Protein AF-A0A1J9QIF3-F1 (afdb_monomer)

Organism: NCBI:txid236234

Secondary structure (DSSP, 8-state):
-----------EEEEEEEEEEPPPTT-TT-----S---HHHHTT---SSHHHHHHHHHHTT-EEPPPTTS-S-EEEEEEES--GGGSS------TT---TTSGGG-B---TTHHHH--TT-EEEEEEEEESTT---------------PPPPPSS----PPP-

Mean predicted aligned error: 12.28 Å

Structure (mmCIF, N/CA/C/O backbone):
data_AF-A0A1J9QIF3-F1
#
_entry.id   AF-A0A1J9QIF3-F1
#
loop_
_atom_site.group_PDB
_atom_site.id
_atom_site.type_symbol
_atom_site.label_atom_id
_atom_site.label_alt_id
_atom_site.label_comp_id
_atom_site.label_asym_id
_atom_site.label_entity_id
_atom_site.label_seq_id
_atom_site.pdbx_PDB_ins_code
_atom_site.Cartn_x
_atom_site.Cartn_y
_atom_site.Cartn_z
_atom_site.occupancy
_atom_site.B_iso_or_equiv
_atom_site.auth_seq_id
_atom_site.auth_comp_id
_atom_site.auth_asym_id
_atom_site.auth_atom_id
_atom_site.pdbx_PDB_model_num
ATOM 1 N N . MET A 1 1 ? 43.487 -8.369 -12.913 1.00 36.34 1 MET A N 1
ATOM 2 C CA . MET A 1 1 ? 42.213 -8.654 -12.223 1.00 36.34 1 MET A CA 1
ATOM 3 C C . MET A 1 1 ? 41.560 -7.336 -11.841 1.00 36.34 1 MET A C 1
ATOM 5 O O . MET A 1 1 ? 41.884 -6.765 -10.812 1.00 36.34 1 MET A O 1
ATOM 9 N N . ARG A 1 2 ? 40.724 -6.818 -12.739 1.00 33.75 2 ARG A N 1
ATOM 10 C CA . ARG A 1 2 ? 39.723 -5.777 -12.500 1.00 33.75 2 ARG A CA 1
ATOM 11 C C . ARG A 1 2 ? 38.673 -5.995 -13.577 1.00 33.75 2 ARG A C 1
ATOM 13 O O . ARG A 1 2 ? 38.975 -5.804 -14.749 1.00 33.75 2 ARG A O 1
ATOM 20 N N . VAL A 1 3 ? 37.496 -6.442 -13.175 1.00 29.44 3 VAL A N 1
ATOM 21 C CA . VAL A 1 3 ? 36.278 -6.229 -13.947 1.00 29.44 3 VAL A CA 1
ATOM 22 C C . VAL A 1 3 ? 35.467 -5.305 -13.058 1.00 29.44 3 VAL A C 1
ATOM 24 O O . VAL A 1 3 ? 34.980 -5.712 -12.009 1.00 29.44 3 VAL A O 1
ATOM 27 N N . ALA A 1 4 ? 35.488 -4.021 -13.398 1.00 32.94 4 ALA A N 1
ATOM 28 C CA . ALA A 1 4 ? 34.490 -3.095 -12.907 1.00 32.94 4 ALA A CA 1
ATOM 29 C C . ALA A 1 4 ? 33.252 -3.357 -13.765 1.00 32.94 4 ALA A C 1
ATOM 31 O O . ALA A 1 4 ? 33.202 -2.927 -14.915 1.00 32.94 4 ALA A O 1
ATOM 32 N N . GLU A 1 5 ? 32.300 -4.120 -13.240 1.00 36.09 5 GLU A N 1
ATOM 33 C CA . GLU A 1 5 ? 30.956 -4.148 -13.805 1.00 36.09 5 GLU A CA 1
ATOM 34 C C . GLU A 1 5 ? 30.254 -2.874 -13.337 1.00 36.09 5 GLU A C 1
ATOM 36 O O . GLU A 1 5 ? 29.690 -2.800 -12.248 1.00 36.09 5 GLU A O 1
ATOM 41 N N . GLY A 1 6 ? 30.381 -1.820 -14.142 1.00 40.28 6 GLY A N 1
ATOM 42 C CA . GLY A 1 6 ? 29.497 -0.668 -14.060 1.00 40.28 6 GLY A CA 1
ATOM 43 C C . GLY A 1 6 ? 28.111 -1.094 -14.532 1.00 40.28 6 GLY A C 1
ATOM 44 O O . GLY A 1 6 ? 27.833 -1.054 -15.727 1.00 40.28 6 GLY A O 1
ATOM 45 N N . GLY A 1 7 ? 27.267 -1.543 -13.602 1.00 38.12 7 GLY A N 1
ATOM 46 C CA . GLY A 1 7 ? 25.832 -1.681 -13.833 1.00 38.12 7 GLY A CA 1
ATOM 47 C C . GLY A 1 7 ? 25.236 -0.289 -14.013 1.00 38.12 7 GLY A C 1
ATOM 48 O O . GLY A 1 7 ? 25.386 0.558 -13.135 1.00 38.12 7 GLY A O 1
ATOM 49 N N . GLY A 1 8 ? 24.659 -0.038 -15.187 1.00 42.38 8 GLY A N 1
ATOM 50 C CA . GLY A 1 8 ? 24.156 1.270 -15.591 1.00 42.38 8 GLY A CA 1
ATOM 51 C C . GLY A 1 8 ? 23.155 1.855 -14.599 1.00 42.38 8 GLY A C 1
ATOM 52 O O . GLY A 1 8 ? 22.280 1.156 -14.093 1.00 42.38 8 GLY A O 1
ATOM 53 N N . ASP A 1 9 ? 23.295 3.157 -14.375 1.00 48.16 9 ASP A N 1
ATOM 54 C CA . ASP A 1 9 ? 22.341 4.037 -13.701 1.00 48.16 9 ASP A CA 1
ATOM 55 C C . ASP A 1 9 ? 21.087 4.155 -14.595 1.00 48.16 9 ASP A C 1
ATOM 57 O O . ASP A 1 9 ? 20.889 5.128 -15.321 1.00 48.16 9 ASP A O 1
ATOM 61 N N . GLY A 1 10 ? 20.323 3.064 -14.685 1.00 51.41 10 GLY A N 1
ATOM 62 C CA . GLY A 1 10 ? 19.115 2.959 -15.493 1.00 51.41 10 GLY A CA 1
ATOM 63 C C . GLY A 1 10 ? 17.931 3.513 -14.719 1.00 51.41 10 GLY A C 1
ATOM 64 O O . GLY A 1 10 ? 17.559 2.948 -13.694 1.00 51.41 10 GLY A O 1
ATOM 65 N N . GLY A 1 11 ? 17.349 4.606 -15.216 1.00 60.47 11 GLY A N 1
ATOM 66 C CA . GLY A 1 11 ? 16.076 5.118 -14.715 1.00 60.47 11 GLY A CA 1
ATOM 67 C C . GLY A 1 11 ? 14.980 4.051 -14.798 1.00 60.47 11 GLY A C 1
ATOM 68 O O . GLY A 1 11 ? 14.942 3.260 -15.749 1.00 60.47 11 GLY A O 1
ATOM 69 N N . GLY A 1 12 ? 14.129 3.999 -13.783 1.00 72.81 12 GLY A N 1
ATOM 70 C CA . GLY A 1 12 ? 13.006 3.077 -13.705 1.00 72.81 12 GLY A CA 1
ATOM 71 C C . GLY A 1 12 ? 11.903 3.623 -12.814 1.00 72.81 12 GLY A C 1
ATOM 72 O O . GLY A 1 12 ? 12.077 4.616 -12.117 1.00 72.81 12 GLY A O 1
ATOM 73 N N . SER A 1 13 ? 10.751 2.967 -12.812 1.00 79.06 13 SER A N 1
ATOM 74 C CA . SER A 1 13 ? 9.667 3.278 -11.881 1.00 79.06 13 SER A CA 1
ATOM 75 C C . SER A 1 13 ? 9.343 2.068 -11.024 1.00 79.06 13 SER A C 1
ATOM 77 O O . SER A 1 13 ? 9.418 0.919 -11.466 1.00 79.06 13 SER A O 1
ATOM 79 N N . ARG A 1 14 ? 8.992 2.323 -9.771 1.00 86.56 14 ARG A N 1
ATOM 80 C CA . ARG A 1 14 ? 8.606 1.306 -8.805 1.00 86.56 14 ARG A CA 1
ATOM 81 C C . ARG A 1 14 ? 7.248 1.652 -8.230 1.00 86.56 14 ARG A C 1
ATOM 83 O O . ARG A 1 14 ? 7.025 2.773 -7.779 1.00 86.56 14 ARG A O 1
ATOM 90 N N . PHE A 1 15 ? 6.374 0.660 -8.229 1.00 89.12 15 PHE A N 1
ATOM 91 C CA . PHE A 1 15 ? 5.055 0.731 -7.632 1.00 89.12 15 PHE A CA 1
ATOM 92 C C . PHE A 1 15 ? 4.990 -0.217 -6.450 1.00 89.12 15 PHE A C 1
ATOM 94 O O . PHE A 1 15 ? 5.416 -1.374 -6.541 1.00 89.12 15 PHE A O 1
ATOM 101 N N . GLU A 1 16 ? 4.457 0.275 -5.343 1.00 93.06 16 GLU A N 1
ATOM 102 C CA . GLU A 1 16 ? 4.322 -0.476 -4.099 1.00 93.06 16 GLU A CA 1
ATOM 103 C C . GLU A 1 16 ? 2.940 -0.237 -3.512 1.00 93.06 16 GLU A C 1
ATOM 105 O O . GLU A 1 16 ? 2.364 0.829 -3.700 1.00 93.06 16 GLU A O 1
ATOM 110 N N . ALA A 1 17 ? 2.408 -1.214 -2.792 1.00 93.56 17 ALA A N 1
ATOM 111 C CA . ALA A 1 17 ? 1.139 -1.098 -2.097 1.00 93.56 17 ALA A CA 1
ATOM 112 C C . ALA A 1 17 ? 1.353 -1.270 -0.596 1.00 93.56 17 ALA A C 1
ATOM 114 O O . ALA A 1 17 ? 2.072 -2.171 -0.168 1.00 93.56 17 ALA A O 1
ATOM 115 N N . SER A 1 18 ? 0.695 -0.435 0.199 1.00 94.38 18 SER A N 1
ATOM 116 C CA . SER A 1 18 ? 0.619 -0.584 1.652 1.00 94.38 18 SER A CA 1
ATOM 117 C C . SER A 1 18 ? -0.821 -0.771 2.085 1.00 94.38 18 SER A C 1
ATOM 119 O O . SER A 1 18 ? -1.743 -0.262 1.449 1.00 94.38 18 SER A O 1
ATOM 121 N N . ILE A 1 19 ? -1.000 -1.467 3.202 1.00 93.44 19 ILE A N 1
ATOM 122 C CA . ILE A 1 19 ? -2.292 -1.618 3.857 1.00 93.44 19 ILE A CA 1
ATOM 123 C C . ILE A 1 19 ? -2.267 -0.744 5.109 1.00 93.44 19 ILE A C 1
ATOM 125 O O . ILE A 1 19 ? -1.433 -0.927 5.994 1.00 93.44 19 ILE A O 1
ATOM 129 N N . LEU A 1 20 ? -3.185 0.211 5.177 1.00 91.38 20 LEU A N 1
ATOM 130 C CA . LEU A 1 20 ? -3.422 1.059 6.332 1.00 91.38 20 LEU A CA 1
ATOM 131 C C . LEU A 1 20 ? -4.641 0.567 7.098 1.00 91.38 20 LEU A C 1
ATOM 133 O O . LEU A 1 20 ? -5.639 0.129 6.523 1.00 91.38 20 LEU A O 1
ATOM 137 N N . ARG A 1 21 ? -4.595 0.709 8.415 1.00 88.94 21 ARG A N 1
ATOM 138 C CA . ARG A 1 21 ? -5.743 0.500 9.294 1.00 88.94 21 ARG A CA 1
ATOM 139 C C . ARG A 1 21 ? -5.855 1.649 10.278 1.00 88.94 21 ARG A C 1
ATOM 141 O O . ARG A 1 21 ? -4.865 2.285 10.638 1.00 88.94 21 ARG A O 1
ATOM 148 N N . LYS A 1 22 ? -7.070 1.902 10.750 1.00 79.44 22 LYS A N 1
ATOM 149 C CA . LYS A 1 22 ? -7.253 2.799 11.888 1.00 79.44 22 LYS A CA 1
ATOM 150 C C . LYS A 1 22 ? -6.772 2.116 13.178 1.00 79.44 22 LYS A C 1
ATOM 152 O O . LYS A 1 22 ? -7.019 0.917 13.350 1.00 79.44 22 LYS A O 1
ATOM 157 N N . PRO A 1 23 ? -6.135 2.859 14.101 1.00 69.81 23 PRO A N 1
ATOM 158 C CA . PRO A 1 23 ? -5.845 2.382 15.439 1.00 69.81 23 PRO A CA 1
ATOM 159 C C . PRO A 1 23 ? -7.133 1.908 16.098 1.00 69.81 23 PRO A C 1
ATOM 161 O O . PRO A 1 23 ? -8.199 2.517 15.953 1.00 69.81 23 PRO A O 1
ATOM 164 N N . ARG A 1 24 ? -7.045 0.804 16.838 1.00 64.19 24 ARG A N 1
ATOM 165 C CA . ARG A 1 24 ? -8.181 0.321 17.623 1.00 64.19 24 ARG A CA 1
ATOM 166 C C . ARG A 1 24 ? -8.536 1.389 18.662 1.00 64.19 24 ARG A C 1
ATOM 168 O O . ARG A 1 24 ? -7.647 2.004 19.235 1.00 64.19 24 ARG A O 1
ATOM 175 N N . LEU A 1 25 ? -9.828 1.565 18.947 1.00 55.88 25 LEU A N 1
ATOM 176 C CA . LEU A 1 25 ? -10.387 2.582 19.862 1.00 55.88 25 LEU A CA 1
ATOM 177 C C . LEU A 1 25 ? -9.738 2.667 21.262 1.00 55.88 25 LEU A C 1
ATOM 179 O O . LEU A 1 25 ? -9.938 3.659 21.956 1.00 55.88 25 LEU A O 1
ATOM 183 N N . ASN A 1 26 ? -8.973 1.654 21.675 1.00 56.19 26 ASN A N 1
ATOM 184 C CA . ASN A 1 26 ? -8.246 1.625 22.946 1.00 56.19 26 ASN A CA 1
ATOM 185 C C . ASN A 1 26 ? -6.819 2.192 22.865 1.00 56.19 26 ASN A C 1
ATOM 187 O O . ASN A 1 26 ? -6.113 2.180 23.872 1.00 56.19 26 ASN A O 1
ATOM 191 N N . ASP A 1 27 ? -6.375 2.658 21.698 1.00 61.16 27 ASP A N 1
ATOM 192 C CA . ASP A 1 27 ? -5.062 3.267 21.545 1.00 61.16 27 ASP A CA 1
ATOM 193 C C . ASP A 1 27 ? -5.102 4.728 22.013 1.00 61.16 27 ASP A C 1
ATOM 195 O O . ASP A 1 27 ? -5.752 5.588 21.416 1.00 61.16 27 ASP A O 1
ATOM 199 N N . THR A 1 28 ? -4.416 5.013 23.119 1.00 55.12 28 THR A N 1
ATOM 200 C CA . THR A 1 28 ? -4.370 6.339 23.755 1.00 55.12 28 THR A CA 1
ATOM 201 C C . THR A 1 28 ? -3.668 7.395 22.902 1.00 55.12 28 THR A C 1
ATOM 203 O O . THR A 1 28 ? -3.743 8.579 23.230 1.00 55.12 28 THR A O 1
ATOM 206 N N . ARG A 1 29 ? -3.011 6.987 21.807 1.00 54.03 29 ARG A N 1
ATOM 207 C CA . ARG A 1 29 ? -2.399 7.880 20.813 1.00 54.03 29 ARG A CA 1
ATOM 208 C C . ARG A 1 29 ? -3.341 8.294 19.686 1.00 54.03 29 ARG A C 1
ATOM 210 O O . ARG A 1 29 ? -3.020 9.226 18.957 1.00 54.03 29 ARG A O 1
ATOM 217 N N . ALA A 1 30 ? -4.497 7.648 19.537 1.00 54.34 30 ALA A N 1
ATOM 218 C CA . ALA A 1 30 ? -5.410 7.968 18.452 1.00 54.34 30 ALA A CA 1
ATOM 219 C C . ALA A 1 30 ? -6.063 9.338 18.690 1.00 54.34 30 A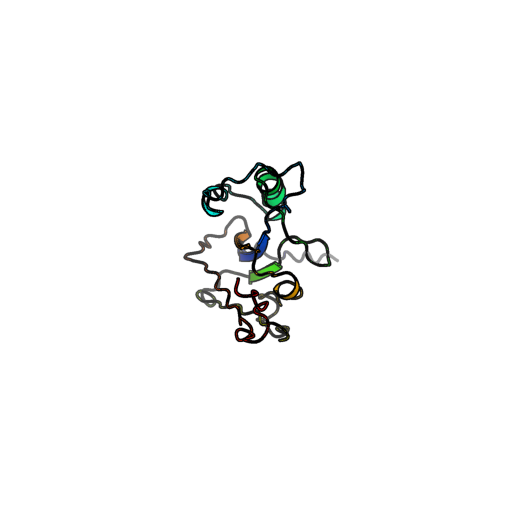LA A C 1
ATOM 221 O O . ALA A 1 30 ? -6.917 9.501 19.569 1.00 54.34 30 ALA A O 1
ATOM 222 N N . ARG A 1 31 ? -5.704 10.335 17.870 1.00 56.03 31 ARG A N 1
ATOM 223 C CA . ARG A 1 31 ? -6.536 11.530 17.697 1.00 56.03 31 ARG A CA 1
ATOM 224 C C . ARG A 1 31 ? -7.958 11.056 17.397 1.00 56.03 31 ARG A C 1
ATOM 226 O O . ARG A 1 31 ? -8.168 10.199 16.538 1.00 56.03 31 ARG A O 1
ATOM 233 N N . ARG A 1 32 ? -8.937 11.566 18.150 1.00 52.38 32 ARG A N 1
ATOM 234 C CA . ARG A 1 32 ? -10.342 11.159 18.032 1.00 52.38 32 ARG A CA 1
ATOM 235 C C . ARG A 1 32 ? -10.864 11.570 16.658 1.00 52.38 32 ARG A C 1
ATOM 237 O O . ARG A 1 32 ? -11.319 12.694 16.476 1.00 52.38 32 ARG A O 1
ATOM 244 N N . TRP A 1 33 ? -10.777 10.652 15.707 1.00 54.38 33 TRP A N 1
ATOM 245 C CA . TRP A 1 33 ? -11.298 10.823 14.363 1.00 54.38 33 TRP A CA 1
ATOM 246 C C . TRP A 1 33 ? -12.805 11.076 14.428 1.00 54.38 33 TRP A C 1
ATOM 248 O O . TRP A 1 33 ? -13.554 10.279 14.995 1.00 54.38 33 TRP A O 1
ATOM 258 N N . THR A 1 34 ? -13.256 12.191 13.862 1.00 54.81 34 THR A N 1
ATOM 259 C CA . THR A 1 34 ? -14.669 12.603 13.877 1.00 54.81 34 THR A CA 1
ATOM 260 C C . THR A 1 34 ? -15.483 11.986 12.735 1.00 54.81 34 THR A C 1
ATOM 262 O O . THR A 1 34 ? -16.677 12.251 12.628 1.00 54.81 34 THR A O 1
ATOM 265 N N . GLY A 1 35 ? -14.868 11.133 11.905 1.00 51.88 35 GLY A N 1
ATOM 266 C CA . GLY A 1 35 ? -15.542 10.408 10.822 1.00 51.88 35 GLY A CA 1
ATOM 267 C C . GLY A 1 35 ? -15.659 11.179 9.504 1.00 51.88 35 GLY A C 1
ATOM 268 O O . GLY A 1 35 ? -16.276 10.660 8.581 1.00 51.88 35 GLY A O 1
ATOM 269 N N . GLY A 1 36 ? -15.095 12.392 9.411 1.00 51.81 36 GLY A N 1
ATOM 270 C CA . GLY A 1 36 ? -15.290 13.288 8.262 1.00 51.81 36 GLY A CA 1
ATOM 271 C C . GLY A 1 36 ? -14.104 13.456 7.307 1.00 51.81 36 GLY A C 1
ATOM 272 O O . GLY A 1 36 ? -14.327 13.754 6.138 1.00 51.81 36 GLY A O 1
ATOM 273 N N . GLU A 1 37 ? -12.867 13.274 7.768 1.00 57.47 37 GLU A N 1
ATOM 274 C CA . GLU A 1 37 ? -11.672 13.468 6.933 1.00 57.47 37 GLU A CA 1
ATOM 275 C C . GLU A 1 37 ? -11.490 12.261 6.005 1.00 57.47 37 GLU A C 1
ATOM 277 O O . GLU A 1 37 ? -11.698 11.120 6.411 1.00 57.47 37 GLU A O 1
ATOM 282 N N . ARG A 1 38 ? -11.157 12.467 4.730 1.00 64.56 38 ARG A N 1
ATOM 283 C CA . ARG A 1 38 ? -10.814 11.359 3.830 1.00 64.56 38 ARG A CA 1
ATOM 284 C C . ARG A 1 38 ? -9.304 11.158 3.883 1.00 64.56 38 ARG A C 1
ATOM 286 O O . ARG A 1 38 ? -8.561 12.116 4.034 1.00 64.56 38 ARG A O 1
ATOM 293 N N . LEU A 1 39 ? -8.824 9.922 3.726 1.00 67.44 39 LEU A N 1
ATOM 294 C CA . LEU A 1 39 ? -7.381 9.634 3.735 1.00 67.44 39 LEU A CA 1
ATOM 295 C C . LEU A 1 39 ? -6.613 10.509 2.720 1.00 67.44 39 LEU A C 1
ATOM 297 O O . LEU A 1 39 ? -5.539 11.006 3.023 1.00 67.44 39 LEU A O 1
ATOM 301 N N . GLN A 1 40 ? -7.209 10.777 1.558 1.00 69.25 40 GLN A N 1
ATOM 302 C CA . GLN A 1 40 ? -6.687 11.700 0.542 1.00 69.25 40 GLN A CA 1
ATOM 303 C C . GLN A 1 40 ? -6.465 13.146 1.033 1.00 69.25 40 GLN A C 1
ATOM 305 O O . GLN A 1 40 ? -5.624 13.842 0.479 1.00 69.25 40 GLN A O 1
ATOM 310 N N . ASP A 1 41 ? -7.186 13.587 2.067 1.00 66.25 41 ASP A N 1
ATOM 311 C CA . ASP A 1 41 ? -7.027 14.917 2.668 1.00 66.25 41 ASP A CA 1
ATOM 312 C C . ASP A 1 41 ? -5.828 14.953 3.637 1.00 66.25 41 ASP A C 1
ATOM 314 O O . ASP A 1 41 ? -5.304 16.021 3.939 1.00 66.25 41 ASP A O 1
ATOM 318 N N . VAL A 1 42 ? -5.379 13.777 4.097 1.00 65.50 42 VAL A N 1
ATOM 319 C CA . VAL A 1 42 ? -4.212 13.574 4.973 1.00 65.50 42 VAL A CA 1
ATOM 320 C C . VAL A 1 42 ? -2.958 13.236 4.151 1.00 65.50 42 VAL A C 1
ATOM 322 O O . VAL A 1 42 ? -1.849 13.602 4.524 1.00 65.50 42 VAL A O 1
ATOM 325 N N . LEU A 1 43 ? -3.120 12.595 2.986 1.00 68.19 43 LEU A N 1
ATOM 326 C CA . LEU A 1 43 ? -2.033 12.140 2.108 1.00 68.19 43 LEU A CA 1
ATOM 327 C C . LEU A 1 43 ? -1.374 13.247 1.253 1.00 68.19 43 LEU A C 1
ATOM 329 O O . LEU A 1 43 ? -0.881 12.980 0.161 1.00 68.19 43 LEU A O 1
ATOM 333 N N . VAL A 1 44 ? -1.360 14.500 1.714 1.00 64.44 44 VAL A N 1
ATOM 334 C CA . VAL A 1 44 ? -0.830 15.642 0.934 1.00 64.44 44 VAL A CA 1
ATOM 335 C C . VAL A 1 44 ? 0.713 15.700 0.956 1.00 64.44 44 VAL A C 1
ATOM 337 O O . VAL A 1 44 ? 1.323 16.484 0.227 1.00 64.44 44 VAL A O 1
ATOM 340 N N . GLY A 1 45 ? 1.363 14.861 1.768 1.00 67.56 45 GLY A N 1
ATOM 341 C CA . GLY A 1 45 ? 2.818 14.747 1.845 1.00 67.56 45 GLY A CA 1
ATOM 342 C C . GLY A 1 45 ? 3.447 14.083 0.615 1.00 67.56 45 GLY A C 1
ATOM 343 O O . GLY A 1 45 ? 2.834 13.276 -0.079 1.00 67.56 45 GLY A O 1
ATOM 344 N N . THR A 1 46 ? 4.703 14.433 0.332 1.00 76.94 46 THR A N 1
ATOM 345 C CA . THR A 1 46 ? 5.551 13.692 -0.615 1.00 76.94 46 THR A CA 1
ATOM 346 C C . THR A 1 46 ? 6.645 13.005 0.189 1.00 76.94 46 THR A C 1
ATOM 348 O O . THR A 1 46 ? 7.514 13.686 0.729 1.00 76.94 46 THR A O 1
ATOM 351 N N . TRP A 1 47 ? 6.601 11.676 0.268 1.00 86.00 47 TRP A N 1
ATOM 352 C CA . TRP A 1 47 ? 7.564 10.864 1.020 1.00 86.00 47 TRP A CA 1
ATOM 353 C C . TRP A 1 47 ? 8.490 10.107 0.074 1.00 86.00 47 TRP A C 1
ATOM 355 O O . TRP A 1 47 ? 8.067 9.702 -1.014 1.00 86.00 47 TRP A O 1
ATOM 365 N N . ALA A 1 48 ? 9.750 9.899 0.465 1.00 83.00 48 ALA A N 1
ATOM 366 C CA . ALA A 1 48 ? 10.686 9.149 -0.368 1.00 83.00 48 ALA A CA 1
ATOM 367 C C . ALA A 1 48 ? 10.434 7.635 -0.282 1.00 83.00 48 ALA A C 1
ATOM 369 O O . ALA A 1 48 ? 10.687 6.904 -1.253 1.00 83.00 48 ALA A O 1
ATOM 370 N N . THR A 1 49 ? 9.922 7.161 0.860 1.00 88.19 49 THR A N 1
ATOM 371 C CA . THR A 1 49 ? 9.533 5.760 1.064 1.00 88.19 49 THR A CA 1
ATOM 372 C C . THR A 1 49 ? 8.258 5.612 1.910 1.00 88.19 49 THR A C 1
ATOM 374 O O . THR A 1 49 ? 7.901 6.523 2.662 1.00 88.19 49 THR A O 1
ATOM 377 N N . PRO A 1 50 ? 7.569 4.456 1.831 1.00 91.00 50 PRO A N 1
ATOM 378 C CA . PRO A 1 50 ? 6.435 4.147 2.707 1.00 91.00 50 PRO A CA 1
ATOM 379 C C . PRO A 1 50 ? 6.786 4.160 4.204 1.00 91.00 50 PRO A C 1
ATOM 381 O O . PRO A 1 50 ? 5.937 4.477 5.032 1.00 91.00 50 PRO A O 1
ATOM 384 N N . GLU A 1 51 ? 8.027 3.830 4.570 1.00 91.06 51 GLU A N 1
ATOM 385 C CA . GLU A 1 51 ? 8.503 3.876 5.957 1.00 91.06 51 GLU A CA 1
ATOM 386 C C . GLU A 1 51 ? 8.582 5.305 6.498 1.00 91.06 51 GLU A C 1
ATOM 388 O O . GLU A 1 51 ? 8.207 5.529 7.643 1.00 91.06 51 GLU A O 1
ATOM 393 N N . GLU A 1 52 ? 9.009 6.273 5.684 1.00 89.44 52 GLU A N 1
ATOM 394 C CA . GLU A 1 52 ? 8.962 7.689 6.070 1.00 89.44 52 GLU A CA 1
ATOM 395 C C . GLU A 1 52 ? 7.511 8.157 6.231 1.00 89.44 52 GLU A C 1
ATOM 397 O O . GLU A 1 52 ? 7.165 8.789 7.228 1.00 89.44 52 GLU A O 1
ATOM 402 N N . ALA A 1 53 ? 6.631 7.770 5.299 1.00 90.12 53 ALA A N 1
ATOM 403 C CA . ALA A 1 53 ? 5.207 8.091 5.387 1.00 90.12 53 ALA A CA 1
ATOM 404 C C . ALA A 1 53 ? 4.553 7.514 6.652 1.00 90.12 53 ALA A C 1
ATOM 406 O O . ALA A 1 53 ? 3.627 8.111 7.199 1.00 90.12 53 ALA A O 1
ATOM 407 N N . ARG A 1 54 ? 5.031 6.360 7.137 1.00 89.50 54 ARG A N 1
ATOM 408 C CA . ARG A 1 54 ? 4.545 5.737 8.373 1.00 89.50 54 ARG A CA 1
ATOM 409 C C . ARG A 1 54 ? 4.706 6.643 9.579 1.00 89.50 54 ARG A C 1
ATOM 411 O O . ARG A 1 54 ? 3.785 6.691 10.387 1.00 89.50 54 ARG A O 1
ATOM 418 N N . GLU A 1 55 ? 5.839 7.320 9.722 1.00 86.00 55 GLU A N 1
ATOM 419 C CA . GLU A 1 55 ? 6.096 8.158 10.896 1.00 86.00 55 GLU A CA 1
ATOM 420 C C . GLU A 1 55 ? 5.039 9.263 11.018 1.00 86.00 55 GLU A C 1
ATOM 422 O O . GLU A 1 55 ? 4.406 9.389 12.064 1.00 86.00 55 GLU A O 1
ATOM 427 N N . GLU A 1 56 ? 4.752 9.966 9.922 1.00 85.44 56 GLU A N 1
ATOM 428 C CA . GLU A 1 56 ? 3.747 11.035 9.886 1.00 85.44 56 GLU A CA 1
ATOM 429 C C . GLU A 1 56 ? 2.310 10.499 9.969 1.00 85.44 56 GLU A C 1
ATOM 431 O O . GLU A 1 56 ? 1.471 11.019 10.705 1.00 85.44 56 GLU A O 1
ATOM 436 N N . LEU A 1 57 ? 2.002 9.419 9.249 1.00 85.81 57 LEU A N 1
ATOM 437 C CA . LEU A 1 57 ? 0.650 8.858 9.237 1.00 85.81 57 LEU A CA 1
ATOM 438 C C . LEU A 1 57 ? 0.257 8.255 10.590 1.00 85.81 57 LEU A C 1
ATOM 440 O O . LEU A 1 57 ? -0.919 8.306 10.957 1.00 85.81 57 LEU A O 1
ATOM 444 N N . VAL A 1 58 ? 1.221 7.751 11.363 1.00 86.69 58 VAL A N 1
ATOM 445 C CA . VAL A 1 58 ? 1.000 7.325 12.752 1.00 86.69 58 VAL A CA 1
ATOM 446 C C . VAL A 1 58 ? 0.606 8.498 13.643 1.00 86.69 58 VAL A C 1
ATOM 448 O O . VAL A 1 58 ? -0.299 8.343 14.469 1.00 86.69 58 VAL A O 1
ATOM 451 N N . GLU A 1 59 ? 1.205 9.676 13.459 1.00 82.06 59 GLU A N 1
ATOM 452 C CA . GLU A 1 59 ? 0.800 10.890 14.183 1.00 82.06 59 GLU A CA 1
ATOM 453 C C . GLU A 1 59 ? -0.636 11.317 13.834 1.00 82.06 59 GLU A C 1
ATOM 455 O O . GLU A 1 59 ? -1.384 11.769 14.706 1.00 82.06 59 GLU A O 1
ATOM 460 N N . GLU A 1 60 ? -1.068 11.061 12.597 1.00 79.44 60 GLU A N 1
ATOM 461 C CA . GLU A 1 60 ? -2.442 11.288 12.125 1.00 79.44 60 GLU A CA 1
ATOM 462 C C . GLU A 1 60 ? -3.407 10.124 12.430 1.00 79.44 60 GLU A C 1
ATOM 464 O O . GLU A 1 60 ? -4.560 10.087 11.978 1.00 79.44 60 GLU A O 1
ATOM 469 N N . GLY A 1 61 ? -2.970 9.163 13.248 1.00 82.00 61 GLY A N 1
ATOM 470 C CA . GLY A 1 61 ? -3.801 8.057 13.704 1.00 82.00 61 GLY A CA 1
ATOM 471 C C . GLY A 1 61 ? -4.115 7.057 12.595 1.00 82.00 61 GLY A C 1
ATOM 472 O O . GLY A 1 61 ? -5.258 6.605 12.479 1.00 82.00 61 GLY A O 1
ATOM 473 N N . TRP A 1 62 ? -3.120 6.720 11.782 1.00 85.88 62 TRP A N 1
ATOM 474 C CA . TRP A 1 62 ? -3.114 5.585 10.867 1.00 85.88 62 TRP A CA 1
ATOM 475 C C . TRP A 1 62 ? -1.981 4.636 11.229 1.00 85.88 62 TRP A C 1
ATOM 477 O O . TRP A 1 62 ? -0.883 5.059 11.556 1.00 85.88 62 TRP A O 1
ATOM 487 N N . ASP A 1 63 ? -2.237 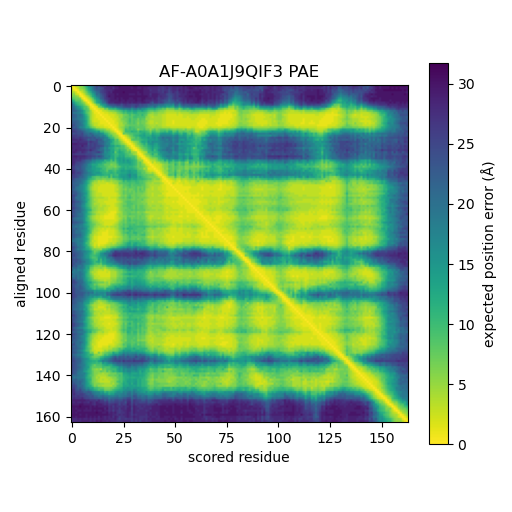3.340 11.150 1.00 89.75 63 ASP A N 1
ATOM 488 C CA . ASP A 1 63 ? -1.217 2.322 11.365 1.00 89.75 63 ASP A CA 1
ATOM 489 C C . ASP A 1 63 ? -1.010 1.523 10.080 1.00 89.75 63 ASP A C 1
ATOM 491 O O . ASP A 1 63 ? -1.967 1.250 9.350 1.00 89.75 63 ASP A O 1
ATOM 495 N N . PHE A 1 64 ? 0.235 1.144 9.813 1.00 92.56 64 PHE A N 1
ATOM 496 C CA . PHE A 1 64 ? 0.577 0.289 8.683 1.00 92.56 64 PHE A CA 1
ATOM 497 C C . PHE A 1 64 ? 0.482 -1.168 9.115 1.00 92.56 64 PHE A C 1
ATOM 499 O O . PHE A 1 64 ? 1.001 -1.559 10.161 1.00 92.56 64 PHE A O 1
ATOM 506 N N . VAL A 1 65 ? -0.159 -1.992 8.294 1.00 93.06 65 VAL A N 1
ATOM 507 C CA . VAL A 1 65 ? -0.124 -3.437 8.486 1.00 93.06 65 VAL A CA 1
ATOM 508 C C . VAL A 1 65 ? 1.233 -3.943 8.015 1.00 93.06 65 VAL A C 1
ATOM 510 O O . VAL A 1 65 ? 1.610 -3.773 6.856 1.00 93.06 65 VAL A O 1
ATOM 513 N N . GLU A 1 66 ? 1.972 -4.545 8.937 1.00 93.38 66 GLU A N 1
ATOM 514 C CA . GLU A 1 66 ? 3.265 -5.149 8.649 1.00 93.38 66 GLU A CA 1
ATOM 515 C C . GLU A 1 66 ? 3.079 -6.538 8.036 1.00 93.38 66 GLU A C 1
ATOM 517 O O . GLU A 1 66 ? 2.274 -7.354 8.489 1.00 93.38 66 GLU A O 1
ATOM 522 N N . SER A 1 67 ? 3.866 -6.804 7.005 1.00 89.19 67 SER A N 1
ATOM 523 C CA . SER A 1 67 ? 4.103 -8.146 6.481 1.00 89.19 67 SER A CA 1
ATOM 524 C C . SER A 1 67 ? 4.869 -9.011 7.490 1.00 89.19 67 SER A C 1
ATOM 526 O O . SER A 1 67 ? 5.456 -8.520 8.457 1.00 89.19 67 SER A O 1
ATOM 528 N N . ALA A 1 68 ? 4.910 -10.323 7.247 1.00 86.94 68 ALA A N 1
ATOM 529 C CA . ALA A 1 68 ? 5.595 -11.273 8.126 1.00 86.94 68 ALA A CA 1
ATOM 530 C C . ALA A 1 68 ? 7.104 -10.996 8.296 1.00 86.94 68 ALA A C 1
ATOM 532 O O . ALA A 1 68 ? 7.687 -11.409 9.297 1.00 86.94 68 ALA A O 1
ATOM 533 N N . ASP A 1 69 ? 7.740 -10.306 7.343 1.00 86.94 69 ASP A N 1
ATOM 534 C CA . ASP A 1 69 ? 9.142 -9.891 7.421 1.00 86.94 69 ASP A CA 1
ATOM 535 C C . ASP A 1 69 ? 9.331 -8.443 7.909 1.00 86.94 69 ASP A C 1
ATOM 537 O O . ASP A 1 69 ? 10.434 -7.902 7.831 1.00 86.94 69 ASP A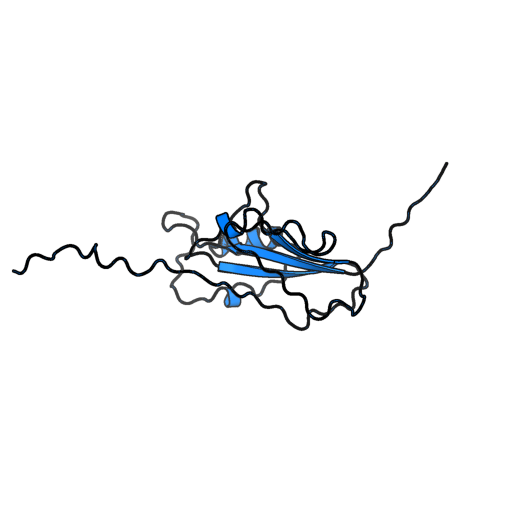 O 1
ATOM 541 N N . GLY A 1 70 ? 8.275 -7.823 8.447 1.00 90.38 70 GLY A N 1
ATOM 542 C CA . GLY A 1 70 ? 8.310 -6.498 9.069 1.00 90.38 70 GLY A CA 1
ATOM 543 C C . GLY A 1 70 ? 8.276 -5.330 8.084 1.00 90.38 70 GLY A C 1
ATOM 544 O O . GLY A 1 70 ? 8.389 -4.178 8.500 1.00 90.38 70 GLY A O 1
ATOM 545 N N . ARG A 1 71 ? 8.118 -5.586 6.779 1.00 91.81 71 ARG A N 1
ATOM 546 C CA . ARG A 1 71 ? 7.936 -4.513 5.790 1.00 91.81 71 ARG A CA 1
ATOM 547 C C . ARG A 1 71 ? 6.518 -3.977 5.840 1.00 91.81 71 ARG A C 1
ATOM 549 O O . ARG A 1 71 ? 5.575 -4.726 6.088 1.00 91.81 71 ARG A O 1
ATOM 556 N N . VAL A 1 72 ? 6.369 -2.703 5.506 1.00 93.62 72 VAL A N 1
ATOM 557 C CA . VAL A 1 72 ? 5.076 -2.000 5.486 1.00 93.62 72 VAL A CA 1
ATOM 558 C C . VAL A 1 72 ? 4.522 -1.799 4.075 1.00 93.62 72 VAL A C 1
ATOM 560 O O . VAL A 1 72 ? 3.464 -1.195 3.891 1.00 93.62 72 VAL A O 1
ATOM 563 N N . ALA A 1 73 ? 5.241 -2.290 3.067 1.00 94.25 73 ALA A N 1
ATOM 564 C CA . ALA A 1 73 ? 4.858 -2.196 1.672 1.00 94.25 73 ALA A CA 1
ATOM 565 C C . ALA A 1 73 ? 5.218 -3.475 0.910 1.00 94.25 73 ALA A C 1
ATOM 567 O O . ALA A 1 73 ? 6.271 -4.088 1.117 1.00 94.25 73 ALA A O 1
ATOM 568 N N . TRP A 1 74 ? 4.338 -3.840 -0.013 1.00 93.38 74 TRP A N 1
ATOM 569 C CA . TRP A 1 74 ? 4.511 -4.922 -0.963 1.00 93.38 74 TRP A CA 1
ATOM 570 C C . TRP A 1 74 ? 4.852 -4.326 -2.316 1.00 93.38 74 TRP A C 1
ATOM 572 O O . TRP A 1 74 ? 4.209 -3.387 -2.780 1.00 93.38 74 TRP A O 1
ATOM 582 N N . VAL A 1 75 ? 5.860 -4.887 -2.975 1.00 91.38 75 VAL A N 1
ATOM 583 C CA . VAL A 1 75 ? 6.177 -4.506 -4.353 1.00 91.38 75 VAL A CA 1
ATOM 584 C C . VAL A 1 75 ? 5.006 -4.921 -5.234 1.00 91.38 75 VAL A C 1
ATOM 586 O O . VAL A 1 75 ? 4.610 -6.079 -5.198 1.00 91.38 75 VAL A O 1
ATOM 589 N N . VAL A 1 76 ? 4.479 -3.995 -6.028 1.00 90.00 76 VAL A N 1
ATOM 590 C CA . VAL A 1 76 ? 3.461 -4.275 -7.050 1.00 90.00 76 VAL A CA 1
ATOM 591 C C . VAL A 1 76 ? 4.156 -4.477 -8.387 1.00 90.00 76 VAL A C 1
ATOM 593 O O . VAL A 1 76 ? 4.010 -5.525 -9.011 1.00 90.00 76 VAL A O 1
ATOM 596 N N . TRP A 1 77 ? 4.979 -3.508 -8.790 1.00 87.75 77 TRP A N 1
ATOM 597 C CA . TRP A 1 77 ? 5.651 -3.515 -10.084 1.00 87.75 77 TRP A CA 1
ATOM 598 C C . TRP A 1 77 ? 7.003 -2.804 -10.032 1.00 87.75 77 TRP A C 1
ATOM 600 O O . TRP A 1 77 ? 7.183 -1.825 -9.306 1.00 87.75 77 TRP A O 1
ATOM 610 N N . ARG A 1 78 ? 7.954 -3.277 -10.835 1.00 85.50 78 ARG A N 1
ATOM 611 C CA . ARG A 1 78 ? 9.254 -2.648 -11.077 1.00 85.50 78 ARG A CA 1
ATOM 612 C C . ARG A 1 78 ? 9.487 -2.555 -12.572 1.00 85.50 78 ARG A C 1
ATOM 614 O O . ARG A 1 78 ? 9.718 -3.565 -13.236 1.00 85.50 78 ARG A O 1
ATOM 621 N N . ASN A 1 79 ? 9.491 -1.341 -13.096 1.00 77.00 79 ASN A N 1
ATOM 622 C CA . ASN A 1 79 ? 9.904 -1.104 -14.462 1.00 77.00 79 ASN A CA 1
ATOM 623 C C . ASN A 1 79 ? 11.427 -0.935 -14.518 1.00 77.00 79 ASN A C 1
ATOM 625 O O . ASN A 1 79 ? 11.970 0.079 -14.084 1.00 77.00 79 ASN A O 1
ATOM 629 N N . GLY A 1 80 ? 12.113 -1.953 -15.037 1.00 66.94 80 GLY A N 1
ATOM 630 C CA . GLY A 1 80 ? 13.538 -1.883 -15.341 1.00 66.94 80 GLY A CA 1
ATOM 631 C C . GLY A 1 80 ? 13.750 -1.391 -16.770 1.00 66.94 80 GLY A C 1
ATOM 632 O O . GLY A 1 80 ? 13.562 -2.176 -17.703 1.00 66.94 80 GLY A O 1
ATOM 633 N N . ALA A 1 81 ? 14.202 -0.141 -16.895 1.00 57.84 81 ALA A N 1
ATOM 634 C CA . ALA A 1 81 ? 14.505 0.601 -18.120 1.00 57.84 81 ALA A CA 1
ATOM 635 C C . ALA A 1 81 ? 13.289 1.053 -18.953 1.00 57.84 81 ALA A C 1
ATOM 637 O O . ALA A 1 81 ? 12.408 0.263 -19.286 1.00 57.84 81 ALA A O 1
ATOM 638 N N . ALA A 1 82 ? 13.324 2.337 -19.331 1.00 51.69 82 ALA A N 1
ATOM 639 C CA . ALA A 1 82 ? 12.388 3.085 -20.173 1.00 51.69 82 ALA A CA 1
ATOM 640 C C . ALA A 1 82 ? 12.265 2.544 -21.616 1.00 51.69 82 ALA A C 1
ATOM 642 O O . ALA A 1 82 ? 12.545 3.232 -22.597 1.00 51.69 82 ALA A O 1
ATOM 643 N N . ALA A 1 83 ? 11.873 1.284 -21.769 1.00 52.78 83 ALA A N 1
ATOM 644 C CA . ALA A 1 83 ? 11.375 0.762 -23.029 1.00 52.78 83 ALA A CA 1
ATOM 645 C C . ALA A 1 83 ? 9.858 0.972 -23.042 1.00 52.78 83 ALA A C 1
ATOM 647 O O . ALA A 1 83 ? 9.165 0.467 -22.161 1.00 52.78 83 ALA A O 1
ATOM 648 N N . GLY A 1 84 ? 9.338 1.695 -24.038 1.00 53.94 84 GLY A N 1
ATOM 649 C CA . GLY A 1 84 ? 7.902 1.969 -24.228 1.00 53.94 84 GLY A CA 1
ATOM 650 C C . GLY A 1 84 ? 7.013 0.733 -24.444 1.00 53.94 84 GLY A C 1
ATOM 651 O O . GLY A 1 84 ? 5.871 0.869 -24.852 1.00 53.94 84 GLY A O 1
ATOM 652 N N . GLU A 1 85 ? 7.515 -0.474 -24.181 1.00 54.91 85 GLU A N 1
ATOM 653 C CA . GLU A 1 85 ? 6.763 -1.733 -24.224 1.00 54.91 85 GLU A CA 1
ATOM 654 C C . GLU A 1 85 ? 5.876 -1.954 -22.983 1.00 54.91 85 GLU A C 1
ATOM 656 O O . GLU A 1 85 ? 5.169 -2.954 -22.921 1.00 54.91 85 GLU A O 1
ATOM 661 N N . PHE A 1 86 ? 5.894 -1.048 -21.997 1.00 62.34 86 PHE A N 1
ATOM 662 C CA . PHE A 1 86 ? 5.237 -1.246 -20.695 1.00 62.34 86 PHE A CA 1
ATOM 663 C C . PHE A 1 86 ? 4.293 -0.101 -20.296 1.00 62.34 86 PHE A C 1
ATOM 665 O O . PHE A 1 86 ? 4.143 0.174 -19.106 1.00 62.34 86 PHE A O 1
ATOM 672 N N . GLU A 1 87 ? 3.672 0.577 -21.270 1.00 62.41 87 GLU A N 1
ATOM 673 C CA . GLU A 1 87 ? 2.722 1.672 -20.998 1.00 62.41 87 GLU A CA 1
ATOM 674 C C . GLU A 1 87 ? 1.489 1.202 -20.205 1.00 62.41 87 GLU A C 1
ATOM 676 O O . GLU A 1 87 ? 1.044 1.923 -19.315 1.00 62.41 87 GLU A O 1
ATOM 681 N N . ASP A 1 88 ? 1.020 -0.033 -20.433 1.00 70.31 88 ASP A N 1
ATOM 682 C CA . ASP A 1 88 ? -0.148 -0.611 -19.758 1.00 70.31 88 ASP A CA 1
ATOM 683 C C . ASP A 1 88 ? 0.207 -1.940 -19.072 1.00 70.31 88 ASP A C 1
ATOM 685 O O . ASP A 1 88 ? 0.251 -3.000 -19.699 1.00 70.31 88 ASP A O 1
ATOM 689 N N . CYS A 1 89 ? 0.454 -1.897 -17.761 1.00 75.25 89 CYS A N 1
ATOM 690 C CA . CYS A 1 89 ? 0.718 -3.088 -16.949 1.00 75.25 89 CYS A CA 1
ATOM 691 C C . CYS A 1 89 ? -0.427 -3.320 -15.957 1.00 75.25 89 CYS A C 1
ATOM 693 O O . CYS A 1 89 ? -0.802 -2.414 -15.212 1.00 75.25 89 CYS A O 1
ATOM 695 N N . LYS A 1 90 ? -0.949 -4.552 -15.903 1.00 83.44 90 LYS A N 1
ATOM 696 C CA . LYS A 1 90 ? -1.941 -4.977 -14.907 1.00 83.44 90 LYS A CA 1
ATOM 697 C C . LYS A 1 90 ? -1.335 -6.048 -14.007 1.00 83.44 90 LYS A C 1
ATOM 699 O O . LYS A 1 90 ? -0.938 -7.106 -14.484 1.00 83.44 90 LYS A O 1
ATOM 704 N N . VAL A 1 91 ? -1.299 -5.781 -12.704 1.00 85.69 91 VAL A N 1
ATOM 705 C CA . VAL A 1 91 ? -0.889 -6.754 -11.684 1.00 85.69 91 VAL A CA 1
ATOM 706 C C . VAL A 1 91 ? -2.132 -7.173 -10.911 1.00 85.69 91 VAL A C 1
ATOM 708 O O . VAL A 1 91 ? -2.813 -6.328 -10.338 1.00 85.69 91 VAL A O 1
ATOM 711 N N . GLU A 1 92 ? -2.438 -8.469 -10.911 1.00 88.38 92 GLU A N 1
ATOM 712 C CA . GLU A 1 92 ? -3.567 -9.033 -10.170 1.00 88.38 92 GLU A CA 1
ATOM 713 C C . GLU A 1 92 ? -3.070 -10.006 -9.104 1.00 88.38 92 GLU A C 1
ATOM 715 O O . GLU A 1 92 ? -2.293 -10.919 -9.392 1.00 88.38 92 GLU A O 1
ATOM 720 N N . TRP A 1 93 ? -3.574 -9.845 -7.883 1.00 88.50 93 TRP A N 1
ATOM 721 C CA . TRP A 1 93 ? -3.392 -10.800 -6.794 1.00 88.50 93 TRP A CA 1
ATOM 722 C C . TRP A 1 93 ? -4.748 -11.383 -6.416 1.00 88.50 93 TRP A C 1
ATOM 724 O O . TRP A 1 93 ? -5.729 -10.654 -6.278 1.00 88.50 93 TRP A O 1
ATOM 734 N N . LYS A 1 94 ? -4.813 -12.708 -6.268 1.00 86.19 94 LYS A N 1
ATOM 735 C CA . LYS A 1 94 ? -6.044 -13.427 -5.922 1.00 86.19 94 LYS A CA 1
ATOM 736 C C . LYS A 1 94 ? -5.792 -14.343 -4.738 1.00 86.19 94 LYS A C 1
ATOM 738 O O . LYS A 1 94 ? -4.753 -14.997 -4.660 1.00 86.19 94 LYS A O 1
ATOM 743 N N . TRP A 1 95 ? -6.755 -14.394 -3.823 1.00 83.69 95 TRP A N 1
ATOM 744 C CA . TRP A 1 95 ? -6.663 -15.248 -2.645 1.00 83.69 95 TRP A CA 1
ATOM 745 C C . TRP A 1 95 ? -6.511 -16.719 -3.048 1.00 83.69 95 TRP A C 1
ATOM 747 O O . TRP A 1 95 ? -7.276 -17.226 -3.867 1.00 83.69 95 TRP A O 1
ATOM 757 N N . GLY A 1 96 ? -5.527 -17.408 -2.467 1.00 81.12 96 GLY A N 1
ATOM 758 C CA . GLY A 1 96 ? -5.275 -18.828 -2.729 1.00 81.12 96 GLY A CA 1
ATOM 759 C C . GLY A 1 96 ? -4.723 -19.148 -4.124 1.00 81.12 96 GLY A C 1
ATOM 760 O O . GLY A 1 96 ? -4.609 -20.325 -4.461 1.00 81.12 96 GLY A O 1
ATOM 761 N N . VAL A 1 97 ? -4.371 -18.137 -4.925 1.00 82.12 97 VAL A N 1
ATOM 762 C CA . VAL A 1 97 ? -3.745 -18.311 -6.241 1.00 82.12 97 VAL A CA 1
ATOM 763 C C . VAL A 1 97 ? -2.286 -17.882 -6.152 1.00 82.12 97 VAL A C 1
ATOM 765 O O . VAL A 1 97 ? -1.989 -16.731 -5.839 1.00 82.12 97 VAL A O 1
ATOM 768 N N . ASP A 1 98 ? -1.370 -18.806 -6.438 1.00 76.12 98 ASP A N 1
ATOM 769 C CA . ASP A 1 98 ? 0.049 -18.474 -6.555 1.00 76.12 98 ASP A CA 1
ATOM 770 C C . ASP A 1 98 ? 0.293 -17.653 -7.830 1.00 76.12 98 ASP A C 1
ATOM 772 O O . ASP A 1 98 ? -0.150 -18.024 -8.917 1.00 76.12 98 ASP A O 1
ATOM 776 N N . THR A 1 99 ? 0.993 -16.528 -7.692 1.00 73.25 99 THR A N 1
ATOM 777 C CA . THR A 1 99 ? 1.311 -15.599 -8.791 1.00 73.25 99 THR A CA 1
ATOM 778 C C . THR A 1 99 ? 2.803 -15.610 -9.142 1.00 73.25 99 THR A C 1
ATOM 780 O O . THR A 1 99 ? 3.322 -14.671 -9.746 1.00 73.25 99 THR A O 1
ATOM 783 N N . SER A 1 100 ? 3.511 -16.685 -8.775 1.00 62.78 100 SER A N 1
ATOM 784 C CA . SER A 1 100 ? 4.962 -16.861 -8.934 1.00 62.78 100 SER A CA 1
ATOM 785 C C . SER A 1 100 ? 5.506 -16.752 -10.373 1.00 62.78 100 SER A C 1
ATOM 787 O O . SER A 1 100 ? 6.716 -16.603 -10.542 1.00 62.78 100 SER A O 1
ATOM 789 N N . GLU A 1 101 ? 4.655 -16.740 -11.405 1.00 54.88 101 GLU A N 1
ATOM 790 C CA . GLU A 1 101 ? 5.050 -16.649 -12.823 1.00 54.88 101 GLU A CA 1
ATOM 791 C C . GLU A 1 101 ? 5.036 -15.228 -13.425 1.00 54.88 101 GLU A C 1
ATOM 793 O O . GLU A 1 101 ? 4.981 -15.082 -14.646 1.00 54.88 101 GLU A O 1
ATOM 798 N N . ASN A 1 102 ? 5.093 -14.156 -12.627 1.00 56.50 102 ASN A N 1
ATOM 799 C CA . ASN A 1 102 ? 4.884 -12.815 -13.182 1.00 56.50 102 ASN A CA 1
ATOM 800 C C . ASN A 1 102 ? 6.178 -12.123 -13.698 1.00 56.50 102 ASN A C 1
ATOM 802 O O . ASN A 1 102 ? 7.138 -11.873 -12.962 1.00 56.50 102 ASN A O 1
ATOM 806 N N . ASP A 1 103 ? 6.202 -11.832 -15.002 1.00 60.19 103 ASP A N 1
ATOM 807 C CA . ASP A 1 103 ? 7.070 -10.889 -15.726 1.00 60.19 103 ASP A CA 1
ATOM 808 C C . ASP A 1 103 ? 8.538 -10.771 -15.284 1.00 60.19 103 ASP A C 1
ATOM 810 O O . ASP A 1 103 ? 9.013 -9.708 -14.879 1.00 60.19 103 ASP A O 1
ATOM 814 N N . ARG A 1 104 ? 9.313 -11.858 -15.412 1.00 65.69 104 ARG A N 1
ATOM 815 C CA . ARG A 1 104 ? 10.785 -11.855 -15.223 1.00 65.69 104 ARG A CA 1
ATOM 816 C C . ARG A 1 104 ? 11.241 -11.249 -13.876 1.00 65.69 104 ARG A C 1
ATOM 818 O O . ARG A 1 104 ? 12.345 -10.711 -13.795 1.00 65.69 104 ARG A O 1
ATOM 825 N N . GLY A 1 105 ? 10.409 -11.318 -12.832 1.00 70.06 105 GLY A N 1
ATOM 826 C CA . GLY A 1 105 ? 10.702 -10.756 -11.506 1.00 70.06 105 GLY A CA 1
ATOM 827 C C . GLY A 1 105 ? 10.420 -9.254 -11.355 1.00 70.06 105 GLY A C 1
ATOM 828 O O . GLY A 1 105 ? 10.935 -8.627 -10.427 1.00 70.06 105 GLY A O 1
ATOM 829 N N . ARG A 1 106 ? 9.637 -8.664 -12.268 1.00 76.81 106 ARG A N 1
ATOM 830 C CA . ARG A 1 106 ? 9.223 -7.251 -12.232 1.00 76.81 106 ARG A CA 1
ATOM 831 C C . ARG A 1 106 ? 7.965 -7.031 -11.403 1.00 76.81 106 ARG A C 1
ATOM 833 O O . ARG A 1 106 ? 7.910 -6.073 -10.636 1.00 76.81 106 ARG A O 1
ATOM 840 N N . ALA A 1 107 ? 6.982 -7.914 -11.532 1.00 85.00 107 ALA A N 1
ATOM 841 C CA . ALA A 1 107 ? 5.793 -7.903 -10.694 1.00 85.00 107 ALA A CA 1
ATOM 842 C C . ALA A 1 107 ? 6.071 -8.565 -9.342 1.00 85.00 107 ALA A C 1
ATOM 844 O O . ALA A 1 107 ? 6.770 -9.577 -9.254 1.00 85.00 107 ALA A O 1
ATOM 845 N N . GLY A 1 108 ? 5.503 -8.000 -8.279 1.00 83.81 108 GLY A N 1
ATOM 846 C CA . GLY A 1 108 ? 5.456 -8.691 -6.997 1.00 83.81 108 GLY A CA 1
ATOM 847 C C . GLY A 1 108 ? 4.393 -9.784 -6.989 1.00 83.81 108 GLY A C 1
ATOM 848 O O . GLY A 1 108 ? 3.385 -9.705 -7.689 1.00 83.81 108 GLY A O 1
ATOM 849 N N . ASN A 1 109 ? 4.614 -10.799 -6.160 1.00 85.19 109 ASN A N 1
ATOM 850 C CA . ASN A 1 109 ? 3.763 -11.986 -6.067 1.00 85.19 109 ASN A CA 1
ATOM 851 C C . ASN A 1 109 ? 2.611 -11.858 -5.047 1.00 85.19 109 ASN A C 1
ATOM 853 O O . ASN A 1 109 ? 1.921 -12.835 -4.766 1.00 85.19 109 ASN A O 1
ATOM 857 N N . GLY A 1 110 ? 2.444 -10.688 -4.421 1.00 85.81 110 GLY A N 1
ATOM 858 C CA . GLY A 1 110 ? 1.366 -10.436 -3.458 1.00 85.81 110 GLY A CA 1
ATOM 859 C C . GLY A 1 110 ? 1.377 -11.327 -2.212 1.00 85.81 110 GLY A C 1
ATOM 860 O O . GLY A 1 110 ? 0.393 -11.342 -1.473 1.00 85.81 110 GLY A O 1
ATOM 861 N N . VAL A 1 111 ? 2.457 -12.077 -1.956 1.00 86.94 111 VAL A N 1
ATOM 862 C CA . VAL A 1 111 ? 2.518 -13.028 -0.837 1.00 86.94 111 VAL A CA 1
ATOM 863 C C . VAL A 1 111 ? 2.328 -12.290 0.487 1.00 86.94 111 VAL A C 1
ATOM 865 O O . VAL A 1 111 ? 3.018 -11.311 0.782 1.00 86.94 111 VAL A O 1
ATOM 868 N N . GLY A 1 112 ? 1.360 -12.754 1.279 1.00 87.25 112 GLY A N 1
ATOM 869 C CA . GLY A 1 112 ? 0.973 -12.150 2.551 1.00 87.25 112 GLY A CA 1
ATOM 870 C C . GLY A 1 112 ? 0.194 -10.837 2.436 1.00 87.25 112 GLY A C 1
ATOM 871 O O . GLY A 1 112 ? -0.303 -10.366 3.451 1.00 87.25 112 GLY A O 1
ATOM 872 N N . PHE A 1 113 ? 0.053 -10.245 1.243 1.00 90.88 113 PHE A N 1
ATOM 873 C CA . PHE A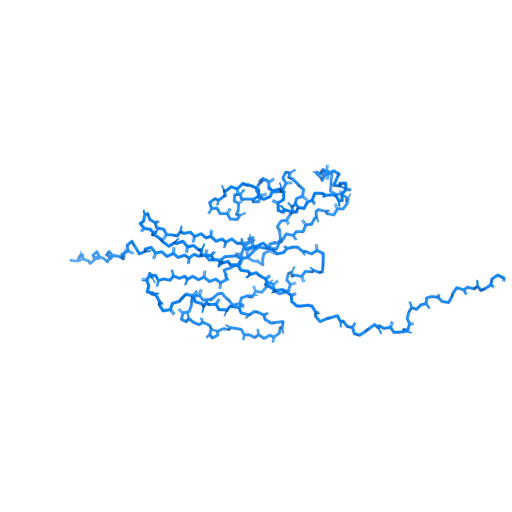 1 113 ? -0.751 -9.031 1.061 1.00 90.88 113 PHE A CA 1
ATOM 874 C C . PHE A 1 113 ? -2.237 -9.345 1.214 1.00 90.88 113 PHE A C 1
ATOM 876 O O . PHE A 1 113 ? -2.930 -8.702 1.996 1.00 90.88 113 PHE A O 1
ATOM 883 N N . MET A 1 114 ? -2.716 -10.366 0.493 1.00 89.06 114 MET A N 1
ATOM 884 C CA . MET A 1 114 ? -4.122 -10.767 0.553 1.00 89.06 114 MET A CA 1
ATOM 885 C C . MET A 1 114 ? -4.490 -11.236 1.964 1.00 89.06 114 MET A C 1
ATOM 887 O O . MET A 1 114 ? -5.507 -10.795 2.483 1.00 89.06 114 MET A O 1
ATOM 891 N N . ASP A 1 115 ? -3.622 -12.025 2.611 1.00 88.50 115 ASP A N 1
ATOM 892 C CA . ASP A 1 115 ? -3.797 -12.505 3.994 1.00 88.50 115 ASP A CA 1
ATOM 893 C C . ASP A 1 115 ? -3.883 -11.376 5.031 1.00 88.50 115 ASP A C 1
ATOM 895 O O . ASP A 1 115 ? -4.543 -11.523 6.058 1.00 88.50 115 ASP A O 1
ATOM 899 N N . ALA A 1 116 ? -3.215 -10.252 4.768 1.00 89.44 116 ALA A N 1
ATOM 900 C CA . ALA A 1 116 ? -3.194 -9.085 5.641 1.00 89.44 116 ALA A CA 1
ATOM 901 C C . ALA A 1 116 ? -4.374 -8.123 5.408 1.00 89.44 116 ALA A C 1
ATOM 903 O O . ALA A 1 116 ? -4.586 -7.210 6.212 1.00 89.44 116 ALA A O 1
ATOM 904 N N . LEU A 1 117 ? -5.118 -8.281 4.310 1.00 88.69 117 LEU A N 1
ATOM 905 C CA . LEU A 1 117 ? -6.171 -7.354 3.916 1.00 88.69 117 LEU A CA 1
ATOM 906 C C . LEU A 1 117 ? -7.502 -7.698 4.597 1.00 88.69 117 LEU A C 1
ATOM 908 O O . LEU A 1 117 ? -8.136 -8.708 4.299 1.00 88.69 117 LEU A O 1
ATOM 912 N N . GLU A 1 118 ? -7.974 -6.805 5.467 1.00 85.25 118 GLU A N 1
ATOM 913 C CA . GLU A 1 118 ? -9.284 -6.905 6.120 1.00 85.25 118 GLU A CA 1
ATOM 914 C C . GLU A 1 118 ? -10.278 -5.872 5.557 1.00 85.25 118 GLU A C 1
ATOM 916 O O . GLU A 1 118 ? -9.895 -4.853 4.984 1.00 85.25 118 GLU A O 1
ATOM 921 N N . ALA A 1 119 ? -11.581 -6.089 5.765 1.00 80.06 119 ALA A N 1
ATOM 922 C CA . ALA A 1 119 ? -12.641 -5.212 5.246 1.00 80.06 119 ALA A CA 1
ATOM 923 C C . ALA A 1 119 ? -12.598 -3.764 5.787 1.00 80.06 119 ALA A C 1
ATOM 925 O O . ALA A 1 119 ? -13.181 -2.865 5.188 1.00 80.06 119 ALA A O 1
ATOM 926 N N . SER A 1 120 ? -11.929 -3.523 6.920 1.00 81.69 120 SER A N 1
ATOM 927 C CA . SER A 1 120 ? -11.737 -2.180 7.493 1.00 81.69 120 SER A CA 1
ATOM 928 C C . SER A 1 120 ? -10.422 -1.511 7.087 1.00 81.69 120 SER A C 1
ATOM 930 O O . SER A 1 120 ? -10.134 -0.401 7.541 1.00 81.69 120 SER A O 1
ATOM 932 N N . CYS A 1 121 ? -9.594 -2.196 6.303 1.00 87.31 121 CYS A N 1
ATOM 933 C CA . CYS A 1 121 ? -8.324 -1.667 5.841 1.00 87.31 121 CYS A CA 1
ATOM 934 C C . CYS A 1 121 ? -8.505 -0.756 4.625 1.00 87.31 121 CYS A C 1
ATOM 936 O O . CYS A 1 121 ? -9.475 -0.853 3.878 1.00 87.31 121 CYS A O 1
ATOM 938 N N . ILE A 1 122 ? -7.525 0.115 4.414 1.00 87.12 122 ILE A N 1
ATOM 939 C CA . ILE A 1 122 ? -7.395 0.934 3.214 1.00 87.12 122 ILE A CA 1
ATOM 940 C C . ILE A 1 122 ? -6.096 0.553 2.526 1.00 87.12 122 ILE A C 1
ATOM 942 O O . ILE A 1 122 ? -5.068 0.424 3.182 1.00 87.12 122 ILE A O 1
ATOM 946 N N . VAL A 1 123 ? -6.126 0.401 1.208 1.00 89.31 123 VAL A N 1
ATOM 947 C CA . VAL A 1 123 ? -4.913 0.180 0.420 1.00 89.31 123 VAL A CA 1
ATOM 948 C C . VAL A 1 123 ? -4.444 1.504 -0.166 1.00 89.31 123 VAL A C 1
ATOM 950 O O . VAL A 1 123 ? -5.242 2.268 -0.706 1.00 89.31 123 VAL A O 1
ATOM 953 N N . VAL A 1 124 ? -3.143 1.762 -0.069 1.00 90.50 124 VAL A N 1
ATOM 954 C CA . VAL A 1 124 ? -2.481 2.929 -0.660 1.00 90.50 124 VAL A CA 1
ATOM 955 C C . VAL A 1 124 ? -1.483 2.461 -1.705 1.00 90.50 124 VAL A C 1
ATOM 957 O O . VAL A 1 124 ? -0.720 1.531 -1.444 1.00 90.50 124 VAL A O 1
ATOM 960 N N . LEU A 1 125 ? -1.485 3.116 -2.870 1.00 90.06 125 LEU A N 1
ATOM 961 C CA . LEU A 1 125 ? -0.484 2.918 -3.915 1.00 90.06 125 LEU A CA 1
ATOM 962 C C . LEU A 1 125 ? 0.601 3.987 -3.822 1.00 90.06 125 LEU A C 1
ATOM 964 O O . LEU A 1 125 ? 0.310 5.181 -3.836 1.00 90.06 125 LEU A O 1
ATOM 968 N N . TRP A 1 126 ? 1.848 3.545 -3.828 1.00 88.88 126 TRP A N 1
ATOM 969 C CA . TRP A 1 126 ? 3.032 4.380 -3.924 1.00 88.88 126 TRP A CA 1
ATOM 970 C C . TRP A 1 126 ? 3.605 4.253 -5.325 1.00 88.88 126 TRP A C 1
ATOM 972 O O . TRP A 1 126 ? 3.793 3.143 -5.822 1.00 88.88 126 TRP A O 1
ATOM 982 N N . ALA A 1 127 ? 3.909 5.385 -5.948 1.00 86.19 127 ALA A N 1
ATOM 983 C CA . ALA A 1 127 ? 4.615 5.436 -7.215 1.00 86.19 127 ALA A CA 1
ATOM 984 C C . ALA A 1 127 ? 5.919 6.204 -7.013 1.00 86.19 127 ALA A C 1
ATOM 986 O O . ALA A 1 127 ? 5.908 7.361 -6.594 1.00 86.19 127 ALA A O 1
ATOM 987 N N . ARG A 1 128 ? 7.042 5.557 -7.315 1.00 82.69 128 ARG A N 1
ATOM 988 C CA . ARG A 1 128 ? 8.374 6.138 -7.183 1.00 82.69 128 ARG A CA 1
ATOM 989 C C . ARG A 1 128 ? 9.107 6.091 -8.509 1.00 82.69 128 ARG A C 1
ATOM 991 O O . ARG A 1 128 ? 9.167 5.048 -9.153 1.00 82.69 128 ARG A O 1
ATOM 998 N N . ALA A 1 129 ? 9.720 7.209 -8.868 1.00 77.56 129 ALA A N 1
ATOM 999 C CA . ALA A 1 129 ? 10.732 7.251 -9.905 1.00 77.56 129 ALA A CA 1
ATOM 1000 C C . ALA A 1 129 ? 12.096 6.907 -9.280 1.00 77.56 129 ALA A C 1
ATOM 1002 O O . ALA A 1 129 ? 12.514 7.511 -8.291 1.00 77.56 129 ALA A O 1
ATOM 1003 N N . GLU A 1 130 ? 12.763 5.890 -9.806 1.00 73.31 130 GLU A N 1
ATOM 1004 C CA . GLU A 1 130 ? 14.097 5.456 -9.410 1.00 73.31 130 GLU A CA 1
ATOM 1005 C C . GLU A 1 130 ? 15.108 5.972 -10.446 1.00 73.31 130 GLU A C 1
ATOM 1007 O O . GLU A 1 130 ? 15.008 5.674 -11.632 1.00 73.31 130 GLU A O 1
ATOM 1012 N N . GLY A 1 131 ? 16.094 6.755 -10.000 1.00 66.19 131 GLY A N 1
ATOM 1013 C CA . GLY A 1 131 ? 17.175 7.266 -10.850 1.00 66.19 131 GLY A CA 1
ATOM 1014 C C . GLY A 1 131 ? 17.133 8.778 -11.081 1.00 66.19 131 GLY A C 1
ATOM 1015 O O . GLY A 1 131 ? 16.091 9.425 -11.087 1.00 66.19 131 GLY A O 1
ATOM 1016 N N . ARG A 1 132 ? 18.315 9.373 -11.266 1.00 56.19 132 ARG A N 1
ATOM 1017 C CA . ARG A 1 132 ? 18.499 10.836 -11.336 1.00 56.19 132 ARG A CA 1
ATOM 1018 C C . ARG A 1 132 ? 18.088 11.453 -12.683 1.00 56.19 132 ARG A C 1
ATOM 1020 O O . ARG A 1 132 ? 18.075 12.674 -12.806 1.00 56.19 132 ARG A O 1
ATOM 1027 N N . GLN A 1 133 ? 17.808 10.612 -13.680 1.00 53.94 133 GLN A N 1
ATOM 1028 C CA . GLN A 1 133 ? 17.510 10.992 -15.066 1.00 53.94 133 GLN A CA 1
ATOM 1029 C C . GLN A 1 133 ? 16.142 10.496 -15.554 1.00 53.94 133 GLN A C 1
ATOM 1031 O O . GLN A 1 133 ? 15.864 10.592 -16.744 1.00 53.94 133 GLN A O 1
ATOM 1036 N N . SER A 1 134 ? 15.294 9.935 -14.685 1.00 52.66 134 SER A N 1
ATOM 1037 C CA . SER A 1 134 ? 14.012 9.395 -15.137 1.00 52.66 134 SER A CA 1
ATOM 1038 C C . SER A 1 134 ? 13.076 10.538 -15.551 1.00 52.66 134 SER A C 1
ATOM 1040 O O . SER A 1 134 ? 12.508 11.237 -14.711 1.00 52.66 134 SER A O 1
ATOM 1042 N N . GLU A 1 135 ? 12.890 10.711 -16.858 1.00 57.72 135 GLU A N 1
ATOM 1043 C CA . GLU A 1 135 ? 11.762 11.459 -17.430 1.00 57.72 135 GLU A CA 1
ATOM 1044 C C . GLU A 1 135 ? 10.436 10.687 -17.286 1.00 57.72 135 GLU A C 1
ATOM 1046 O O . GLU A 1 135 ? 9.388 11.164 -17.725 1.00 57.72 135 GLU A O 1
ATOM 1051 N N . ASP A 1 136 ? 10.481 9.511 -16.650 1.00 60.12 136 ASP A N 1
ATOM 1052 C CA . ASP A 1 136 ? 9.352 8.627 -16.396 1.00 60.12 136 ASP A CA 1
ATOM 1053 C C . ASP A 1 136 ? 8.312 9.331 -15.523 1.00 60.12 136 ASP A C 1
ATOM 1055 O O . ASP A 1 136 ? 8.421 9.433 -14.298 1.00 60.12 136 ASP A O 1
ATOM 1059 N N . LYS A 1 137 ? 7.275 9.837 -16.184 1.00 65.19 137 LYS A N 1
ATOM 1060 C CA . LYS A 1 137 ? 6.076 10.352 -15.534 1.00 65.19 137 LYS A CA 1
ATOM 1061 C C . LYS A 1 137 ? 5.043 9.244 -15.500 1.00 65.19 137 LYS A C 1
ATOM 1063 O O . LYS A 1 137 ? 4.700 8.672 -16.530 1.00 65.19 137 LYS A O 1
ATOM 1068 N N . VAL A 1 138 ? 4.502 8.988 -14.318 1.00 68.12 138 VAL A N 1
ATOM 1069 C CA . VAL A 1 138 ? 3.318 8.144 -14.182 1.00 68.12 138 VAL A CA 1
ATOM 1070 C C . VAL A 1 138 ? 2.121 8.954 -14.666 1.00 68.12 138 VAL A C 1
ATOM 1072 O O . VAL A 1 138 ? 1.753 9.947 -14.041 1.00 68.12 138 VAL A O 1
ATOM 1075 N N . GLY A 1 139 ? 1.548 8.563 -15.806 1.00 69.81 139 GLY A N 1
ATOM 1076 C CA . GLY A 1 139 ? 0.366 9.225 -16.363 1.00 69.81 139 GLY A CA 1
ATOM 1077 C C . GLY A 1 139 ? -0.879 8.985 -15.510 1.00 69.81 139 GLY A C 1
ATOM 1078 O O . GLY A 1 139 ? -1.615 9.919 -15.201 1.00 69.81 139 GLY A O 1
ATOM 1079 N N . ALA A 1 140 ? -1.083 7.736 -15.092 1.00 76.44 140 ALA A N 1
ATOM 1080 C CA . ALA A 1 140 ? -2.117 7.332 -14.154 1.00 76.44 140 ALA A CA 1
ATOM 1081 C C . ALA A 1 140 ? -1.719 6.016 -13.480 1.00 76.44 140 ALA A C 1
ATOM 1083 O O . ALA A 1 140 ? -0.993 5.207 -14.054 1.00 76.44 140 ALA A O 1
ATOM 1084 N N . ALA A 1 141 ? -2.220 5.796 -12.271 1.00 78.44 141 ALA A N 1
ATOM 1085 C CA . ALA A 1 141 ? -2.194 4.500 -11.615 1.00 78.44 141 ALA A CA 1
ATOM 1086 C C . ALA A 1 141 ? -3.488 4.349 -10.813 1.00 78.44 141 ALA A C 1
ATOM 1088 O O . ALA A 1 141 ? -3.986 5.322 -10.244 1.00 78.44 141 ALA A O 1
ATOM 1089 N N . SER A 1 142 ? -4.051 3.147 -10.801 1.00 81.94 142 SER A N 1
ATOM 1090 C CA . SER A 1 142 ? -5.289 2.854 -10.082 1.00 81.94 142 SER A CA 1
ATOM 1091 C C . SER A 1 142 ? -5.164 1.531 -9.341 1.00 81.94 142 SER A C 1
ATOM 1093 O O . SER A 1 142 ? -4.388 0.659 -9.732 1.00 81.94 142 SER A O 1
ATOM 1095 N N . ILE A 1 143 ? -5.904 1.418 -8.241 1.00 82.88 143 ILE A N 1
ATOM 1096 C CA . ILE A 1 143 ? -6.089 0.175 -7.501 1.00 82.88 143 ILE A CA 1
ATOM 1097 C C . ILE A 1 143 ? -7.579 -0.129 -7.511 1.00 82.88 143 ILE A C 1
ATOM 1099 O O . ILE A 1 143 ? -8.394 0.726 -7.163 1.00 82.88 143 ILE A O 1
ATOM 1103 N N . GLU A 1 144 ? -7.905 -1.368 -7.849 1.00 83.56 144 GLU A N 1
ATOM 1104 C CA . GLU A 1 144 ? -9.241 -1.930 -7.724 1.00 83.56 144 GLU A CA 1
ATOM 1105 C C . GLU A 1 144 ? -9.170 -3.114 -6.759 1.00 83.56 144 GLU A C 1
ATOM 1107 O O . GLU A 1 144 ? -8.254 -3.935 -6.833 1.00 83.56 144 GLU A O 1
ATOM 1112 N N . ILE A 1 145 ? -10.110 -3.172 -5.815 1.00 81.81 145 ILE A N 1
ATOM 1113 C CA . ILE A 1 145 ? -10.210 -4.252 -4.831 1.00 81.81 145 ILE A CA 1
ATOM 1114 C C . ILE A 1 145 ? -11.609 -4.830 -4.934 1.00 81.81 145 ILE A C 1
ATOM 1116 O O . ILE A 1 145 ? -12.600 -4.126 -4.727 1.00 81.81 145 ILE A O 1
ATOM 1120 N N . GLU A 1 146 ? -11.678 -6.121 -5.224 1.00 81.25 146 GLU A N 1
ATOM 1121 C CA . GLU A 1 146 ? -12.924 -6.871 -5.269 1.00 81.25 146 GLU A CA 1
ATOM 1122 C C . GLU A 1 146 ? -13.034 -7.748 -4.021 1.00 81.25 146 GLU A C 1
ATOM 1124 O O . GLU A 1 146 ? -12.125 -8.515 -3.699 1.00 81.25 146 GLU A O 1
ATOM 1129 N N . TYR A 1 147 ? -14.161 -7.637 -3.317 1.00 74.62 147 TYR A N 1
ATOM 1130 C CA . TYR A 1 147 ? -14.486 -8.492 -2.181 1.00 74.62 147 TYR A CA 1
ATOM 1131 C C . TYR A 1 147 ? -15.596 -9.458 -2.582 1.00 74.62 147 TYR A C 1
ATOM 1133 O O . TYR A 1 147 ? -16.698 -9.033 -2.937 1.00 74.62 147 TYR A O 1
ATOM 1141 N N . GLU A 1 148 ? -15.339 -10.757 -2.462 1.00 73.75 148 GLU A N 1
ATOM 1142 C CA . GLU A 1 148 ? -16.407 -11.750 -2.496 1.00 73.75 148 GLU A CA 1
ATOM 1143 C C . GLU A 1 148 ? -17.050 -11.799 -1.107 1.00 73.75 148 GLU A C 1
ATOM 1145 O O . GLU A 1 148 ? -16.503 -12.358 -0.155 1.00 73.75 148 GLU A O 1
ATOM 1150 N N . LEU A 1 149 ? -18.201 -11.140 -0.961 1.00 65.50 149 LEU A N 1
ATOM 1151 C CA . LEU A 1 149 ? -18.978 -11.244 0.267 1.00 65.50 149 LEU A CA 1
ATOM 1152 C C . LEU A 1 149 ? -19.591 -12.646 0.328 1.00 65.50 149 LEU A C 1
ATOM 1154 O O . LEU A 1 149 ? -20.231 -13.059 -0.646 1.00 65.50 149 LEU A O 1
ATOM 1158 N N . PRO A 1 150 ? -19.461 -13.373 1.454 1.00 59.47 150 PRO A N 1
ATOM 1159 C CA . PRO A 1 150 ? -20.213 -14.604 1.614 1.00 59.47 150 PRO A CA 1
ATOM 1160 C C . PRO A 1 150 ? -21.703 -14.284 1.431 1.00 59.47 150 PRO A C 1
ATOM 1162 O O . PRO A 1 150 ? -22.155 -13.213 1.860 1.00 59.47 150 PRO A O 1
ATOM 1165 N N . PRO A 1 151 ? -22.483 -15.177 0.791 1.00 57.81 151 PRO A N 1
ATOM 1166 C CA . PRO A 1 151 ? -23.913 -14.960 0.650 1.00 57.81 151 PRO A CA 1
ATOM 1167 C C . PRO A 1 151 ? -24.497 -14.692 2.041 1.00 57.81 151 PRO A C 1
ATOM 1169 O O . PRO A 1 151 ? -24.083 -15.360 2.996 1.00 57.81 151 PRO A O 1
ATOM 1172 N N . PRO A 1 152 ? -25.415 -13.716 2.185 1.00 59.19 152 PRO A N 1
ATOM 1173 C CA . PRO A 1 152 ? -25.980 -13.380 3.482 1.00 59.19 152 PRO A CA 1
ATOM 1174 C C . PRO A 1 152 ? -26.483 -14.666 4.129 1.00 59.19 152 PRO A C 1
ATOM 1176 O O . PRO A 1 152 ? -27.326 -15.364 3.567 1.00 59.19 152 PRO A O 1
ATOM 1179 N N . ASN A 1 153 ? -25.913 -15.028 5.278 1.00 57.12 153 ASN A N 1
ATOM 1180 C CA . ASN A 1 153 ? -26.452 -16.117 6.070 1.00 57.12 153 ASN A CA 1
ATOM 1181 C C . ASN A 1 153 ? -27.847 -15.632 6.508 1.00 57.12 153 ASN A C 1
ATOM 1183 O O . ASN A 1 153 ? -27.982 -14.598 7.157 1.00 57.12 153 ASN A O 1
ATOM 1187 N N . TRP A 1 154 ? -28.903 -16.316 6.075 1.00 56.31 154 TRP A N 1
ATOM 1188 C CA . TRP A 1 154 ? -30.283 -15.980 6.444 1.00 56.31 154 TRP A CA 1
ATOM 1189 C C . TRP A 1 154 ? -30.693 -16.621 7.786 1.00 56.31 154 TRP A C 1
ATOM 1191 O O . TRP A 1 154 ? -31.884 -16.734 8.061 1.00 56.31 154 TRP A O 1
ATOM 1201 N N . TYR A 1 155 ? -29.743 -17.073 8.618 1.00 53.22 155 TYR A N 1
ATOM 1202 C CA . TYR A 1 155 ? -30.034 -17.929 9.778 1.00 53.22 155 TYR A CA 1
ATOM 1203 C C . TYR A 1 155 ? -29.671 -17.355 11.153 1.00 53.22 155 TYR A C 1
ATOM 1205 O O . TYR A 1 155 ? -30.005 -17.988 12.150 1.00 53.22 155 TYR A O 1
ATOM 1213 N N . GLU A 1 156 ? -29.101 -16.154 11.260 1.00 53.88 156 GLU A N 1
ATOM 1214 C CA . GLU A 1 156 ? -28.785 -15.554 12.569 1.00 53.88 156 GLU A CA 1
ATOM 1215 C C . GLU A 1 156 ? -29.434 -14.182 12.795 1.00 53.88 156 GLU A C 1
ATOM 1217 O O . GLU A 1 156 ? -28.789 -13.223 13.213 1.00 53.88 156 GLU A O 1
ATOM 1222 N N . LEU A 1 157 ? -30.749 -14.081 12.582 1.00 53.53 157 LEU A N 1
ATOM 1223 C CA . LEU A 1 157 ? -31.516 -13.069 13.309 1.00 53.53 157 LEU A CA 1
ATOM 1224 C C . LEU A 1 157 ? -31.876 -13.638 14.689 1.00 53.53 157 LEU A C 1
ATOM 1226 O O . LEU A 1 157 ? -32.603 -14.635 14.749 1.00 53.53 157 LEU A O 1
ATOM 1230 N N . PRO A 1 158 ? -31.419 -13.035 15.806 1.00 49.25 158 PRO A N 1
ATOM 1231 C CA . PRO A 1 158 ? -31.951 -13.380 17.110 1.00 49.25 158 PRO A CA 1
ATOM 1232 C C . PRO A 1 158 ? -33.448 -13.073 17.101 1.00 49.25 158 PRO A C 1
ATOM 1234 O O . PRO A 1 158 ? -33.882 -11.959 16.804 1.00 49.25 158 PRO A O 1
ATOM 1237 N N . PHE A 1 159 ? -34.230 -14.107 17.387 1.00 46.00 159 PHE A N 1
ATOM 1238 C CA . PHE A 1 159 ? -35.666 -14.049 17.599 1.00 46.00 159 PHE A CA 1
ATOM 1239 C C . PHE A 1 159 ? -35.941 -13.001 18.690 1.00 46.00 159 PHE A C 1
ATOM 1241 O O . PHE A 1 159 ? -35.709 -13.250 19.872 1.00 46.00 159 PHE A O 1
ATOM 1248 N N . TRP A 1 160 ? -36.377 -11.800 18.311 1.00 45.47 160 TRP A N 1
ATOM 1249 C CA . TRP A 1 160 ? -36.864 -10.827 19.284 1.00 45.47 160 TRP A CA 1
ATOM 1250 C C . TRP A 1 160 ? -38.164 -11.387 19.875 1.00 45.47 160 TRP A C 1
ATOM 1252 O O . TRP A 1 160 ? -39.079 -11.690 19.104 1.00 45.47 160 TR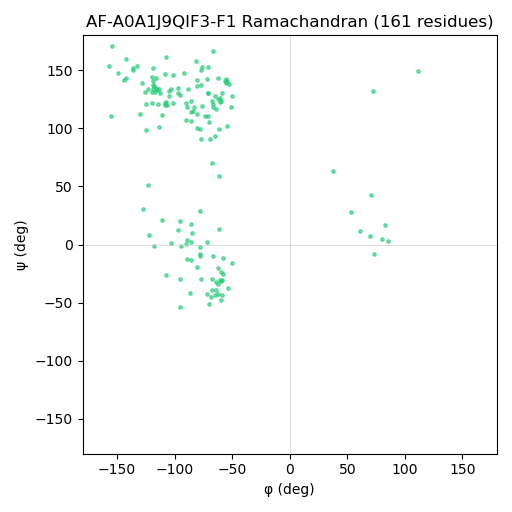P A O 1
ATOM 1262 N N . PRO A 1 161 ? -38.288 -11.551 21.204 1.00 54.28 161 PRO A N 1
ATOM 1263 C CA . PRO A 1 161 ? -39.565 -11.924 21.785 1.00 54.28 161 PRO A CA 1
ATOM 1264 C C . PRO A 1 161 ? -40.530 -10.755 21.577 1.00 54.28 161 PRO A C 1
ATOM 1266 O O . PRO A 1 161 ? -40.258 -9.624 21.981 1.00 54.28 161 PRO A O 1
ATOM 1269 N N . SER A 1 162 ? -41.637 -11.022 20.888 1.00 56.91 162 SER A N 1
ATOM 1270 C CA . SER A 1 162 ? -42.755 -10.088 20.802 1.00 56.91 162 SER A CA 1
ATOM 1271 C C . SER A 1 162 ? -43.314 -9.871 22.211 1.00 56.91 162 SER A C 1
ATOM 1273 O O . SER A 1 162 ? -43.603 -10.847 22.9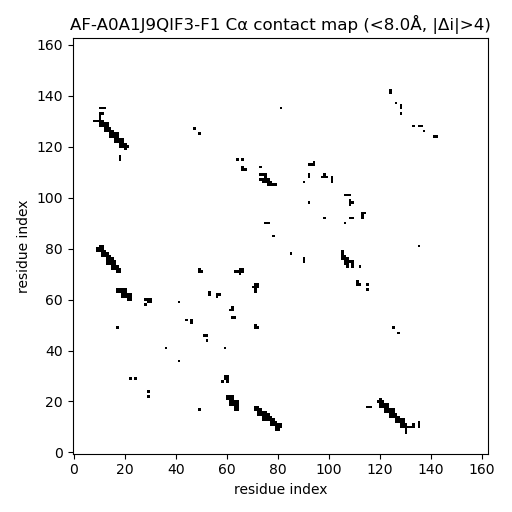05 1.00 56.91 162 SER A O 1
ATOM 1275 N N . TYR 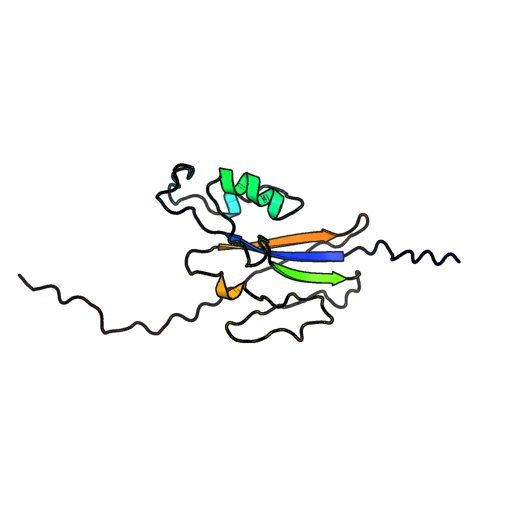A 1 163 ? -43.393 -8.606 22.626 1.00 62.75 163 TYR A N 1
ATOM 1276 C CA . TYR A 1 163 ? -44.090 -8.171 23.839 1.00 62.75 163 TYR A CA 1
ATOM 1277 C C . TYR A 1 163 ? -45.599 -8.392 23.728 1.00 62.75 163 TYR A C 1
ATOM 1279 O O . TYR A 1 163 ? -46.132 -8.229 22.605 1.00 62.75 163 TYR A O 1
#

Radius of gyration: 20.58 Å; Cα contacts (8 Å, |Δi|>4): 184; chains: 1; bounding box: 86×34×48 Å

pLDDT: mean 72.51, std 16.35, range [29.44, 94.38]

Sequence (163 aa):
MRVAEGGGDGGGSRFEASILRKPRLNDTRARRWTGGERLQDVLVGTWATPEEAREELVEEGWDFVESADGRVAWVVWRNGAAAGEFEDCKVEWKWGVDTSENDRGRAGNGVGFMDALEASCIVVLWARAEGRQSEDKVGAASIEIEYELPPPNWYELPFWPSY

Solvent-accessible surface area (backbone atoms only — not comparable to full-atom values): 11005 Å² total; per-residue (Å²): 143,82,83,84,80,78,76,73,93,60,26,26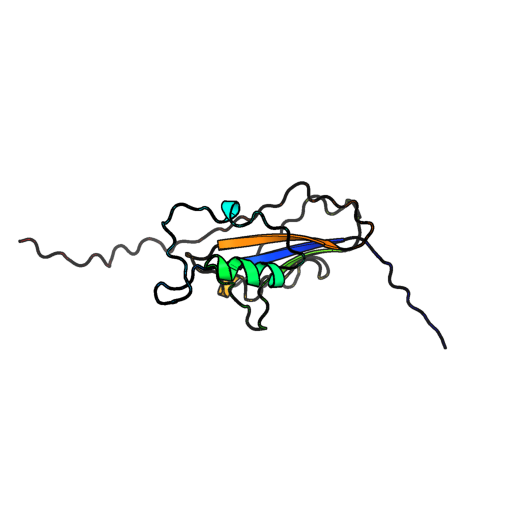,42,38,33,32,39,29,42,33,32,67,62,59,94,84,46,91,74,49,64,83,78,86,83,75,83,52,71,77,78,69,59,77,71,88,63,97,44,73,71,61,44,44,62,59,38,40,70,72,32,36,39,70,50,61,41,98,86,68,43,52,61,44,57,44,36,44,47,83,48,92,57,87,87,61,85,82,80,86,84,84,79,55,84,97,53,89,43,87,84,40,67,96,74,27,41,46,55,48,81,61,49,62,83,67,62,52,96,78,48,44,79,46,81,46,81,41,72,41,58,100,76,49,82,73,71,82,88,78,86,87,85,86,85,87,80,86,72,75,75,82,77,90,79,79,73,80,82,74,82,82,128

Foldseek 3Di:
DDDPPPPDLAKKKWKKKWKKFFDDPPPPLADPDPPPDDVVNVPPDDDQDVVRVQVSVVNNRIHTQAAPVRDRIFTAFMGGHPDPPPLDDDGDAD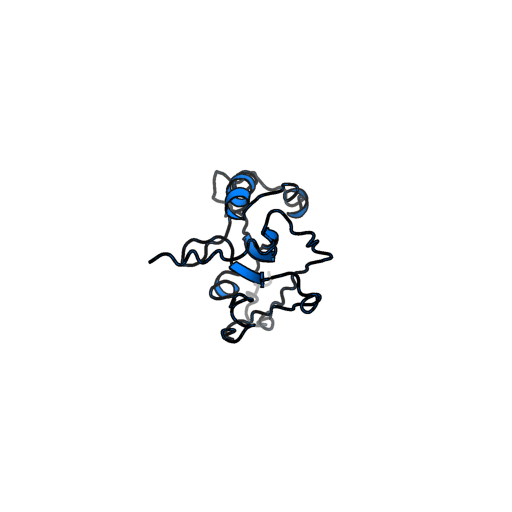PPDFPVPPDPPGGTRCVRVVVRDDPRIDMDMDMDIRGPPDPDDDPDDDDDDDDDDDDPPPPDDPPDDDD